Protein AF-A0A0C3DZI9-F1 (afdb_monomer_lite)

Structure (mmCIF, N/CA/C/O backbone):
data_AF-A0A0C3DZI9-F1
#
_entry.id   AF-A0A0C3DZI9-F1
#
loop_
_atom_site.group_PDB
_atom_site.id
_atom_site.type_symbol
_atom_site.label_atom_id
_atom_site.label_alt_id
_atom_site.label_comp_id
_atom_site.label_asym_id
_atom_site.label_entity_id
_atom_site.label_seq_id
_atom_site.pdbx_PDB_ins_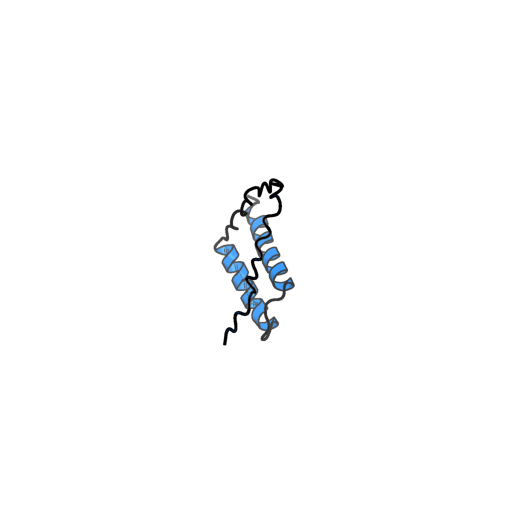code
_atom_site.Cartn_x
_atom_site.Cartn_y
_atom_site.Cartn_z
_atom_site.occupancy
_atom_site.B_iso_or_equiv
_atom_site.auth_seq_id
_atom_site.auth_comp_id
_atom_site.auth_asym_id
_atom_site.auth_atom_id
_atom_site.pdbx_PDB_model_num
ATOM 1 N N . MET A 1 1 ? 77.126 -18.564 9.290 1.00 41.94 1 MET A N 1
ATOM 2 C CA . MET A 1 1 ? 76.892 -17.336 8.507 1.00 41.94 1 MET A CA 1
ATOM 3 C C . MET A 1 1 ? 75.593 -16.728 8.989 1.00 41.94 1 MET A C 1
ATOM 5 O O . MET A 1 1 ? 74.652 -17.470 9.241 1.00 41.94 1 MET A O 1
ATOM 9 N N . SER A 1 2 ? 75.623 -15.428 9.262 1.00 48.34 2 SER A N 1
ATOM 10 C CA . SER A 1 2 ? 74.553 -14.672 9.904 1.00 48.34 2 SER A CA 1
ATOM 11 C C . SER A 1 2 ? 73.699 -14.003 8.843 1.00 48.34 2 SER A C 1
ATOM 13 O O . SER A 1 2 ? 74.197 -13.085 8.206 1.00 48.34 2 SER A O 1
ATOM 15 N N . ASP A 1 3 ? 72.425 -14.370 8.738 1.00 51.22 3 ASP A N 1
ATOM 16 C CA . ASP A 1 3 ? 71.447 -13.569 8.001 1.00 51.22 3 ASP A CA 1
ATOM 17 C C . ASP A 1 3 ? 70.379 -13.068 8.969 1.00 51.22 3 ASP A C 1
ATOM 19 O O . ASP A 1 3 ? 69.329 -13.660 9.209 1.00 51.22 3 ASP A O 1
ATOM 23 N N . ARG A 1 4 ? 70.721 -11.936 9.584 1.00 54.78 4 ARG A N 1
ATOM 24 C CA . ARG A 1 4 ? 69.792 -11.037 10.253 1.00 54.78 4 ARG A CA 1
ATOM 25 C C . ARG A 1 4 ? 69.268 -10.095 9.174 1.00 54.78 4 ARG A C 1
ATOM 27 O O . ARG A 1 4 ? 70.043 -9.316 8.633 1.00 54.78 4 ARG A O 1
ATOM 34 N N . SER A 1 5 ? 67.976 -10.138 8.866 1.00 57.09 5 SER A N 1
ATOM 35 C CA . SER A 1 5 ? 67.322 -9.102 8.054 1.00 57.09 5 SER A CA 1
ATOM 36 C C . SER A 1 5 ? 66.031 -8.643 8.720 1.00 57.09 5 SER A C 1
ATOM 38 O O . SER A 1 5 ? 64.958 -9.224 8.619 1.00 57.09 5 SER A O 1
ATOM 40 N N . THR A 1 6 ? 66.265 -7.623 9.531 1.00 53.66 6 THR A N 1
ATOM 41 C CA . THR A 1 6 ? 65.455 -6.460 9.873 1.00 53.66 6 THR A CA 1
ATOM 42 C C . THR A 1 6 ? 64.132 -6.260 9.122 1.00 53.66 6 THR A C 1
ATOM 44 O O . THR A 1 6 ? 64.103 -6.114 7.909 1.00 53.66 6 THR A O 1
ATOM 47 N N . SER A 1 7 ? 63.103 -6.001 9.935 1.00 56.06 7 SER A N 1
ATOM 48 C CA . SER A 1 7 ? 62.111 -4.935 9.742 1.00 56.06 7 SER A CA 1
ATOM 49 C C . SER A 1 7 ? 61.074 -5.089 8.625 1.00 56.06 7 SER A C 1
ATOM 51 O O . SER A 1 7 ? 61.305 -4.718 7.483 1.00 56.06 7 SER A O 1
ATOM 53 N N . SER A 1 8 ? 59.833 -5.352 9.035 1.00 52.69 8 SER A N 1
ATOM 54 C CA . SER A 1 8 ? 58.799 -4.329 8.846 1.00 52.69 8 SER A CA 1
ATOM 55 C C . SER A 1 8 ? 57.708 -4.492 9.900 1.00 52.69 8 SER A C 1
ATOM 57 O O . SER A 1 8 ? 56.685 -5.144 9.700 1.00 52.69 8 SER A O 1
ATOM 59 N N . GLY A 1 9 ? 57.946 -3.914 11.075 1.00 54.81 9 GLY A N 1
ATOM 60 C CA . GLY A 1 9 ? 56.847 -3.590 11.971 1.00 54.81 9 GLY A CA 1
ATOM 61 C C . GLY A 1 9 ? 56.097 -2.411 11.366 1.00 54.81 9 GLY A C 1
ATOM 62 O O . GLY A 1 9 ? 56.442 -1.267 11.649 1.00 54.81 9 GLY A O 1
ATOM 63 N N . HIS A 1 10 ? 55.092 -2.667 10.527 1.00 59.47 10 HIS A N 1
ATOM 64 C CA . HIS A 1 10 ? 54.136 -1.639 10.114 1.00 59.47 10 HIS A CA 1
ATOM 65 C C . HIS A 1 10 ? 53.257 -1.262 11.316 1.00 59.47 10 HIS A C 1
ATOM 67 O O . HIS A 1 10 ? 52.100 -1.657 11.433 1.00 59.47 10 HIS A O 1
ATOM 73 N N . SER A 1 11 ? 53.837 -0.505 12.246 1.00 58.25 11 SER A N 1
ATOM 74 C CA . SER A 1 11 ? 53.104 0.186 13.297 1.00 58.25 11 SER A CA 1
ATOM 75 C C . SER A 1 11 ? 52.432 1.405 12.673 1.00 58.25 11 SER A C 1
ATOM 77 O O . SER A 1 11 ? 53.066 2.434 12.450 1.00 58.25 11 SER A O 1
ATOM 79 N N . LEU A 1 12 ? 51.138 1.293 12.378 1.00 63.19 12 LEU A N 1
ATOM 80 C CA . LEU A 1 12 ? 50.303 2.419 11.941 1.00 63.19 12 LEU A CA 1
ATOM 81 C C . LEU A 1 12 ? 49.738 3.220 13.118 1.00 63.19 12 LEU A C 1
ATOM 83 O O . LEU A 1 12 ? 48.678 3.828 13.012 1.00 63.19 12 LEU A O 1
ATOM 87 N N . HIS A 1 13 ? 50.413 3.227 14.265 1.00 58.06 13 HIS A N 1
ATOM 88 C CA . HIS A 1 13 ? 49.995 4.034 15.404 1.00 58.06 13 HIS A CA 1
ATOM 89 C C . HIS A 1 13 ? 50.920 5.240 15.541 1.00 58.06 13 HIS A C 1
ATOM 91 O O . HIS A 1 13 ? 51.670 5.363 16.508 1.00 58.06 13 HIS A O 1
ATOM 97 N N . SER A 1 14 ? 50.845 6.165 14.584 1.00 59.75 14 SER A N 1
ATOM 98 C CA . SER A 1 14 ? 51.245 7.538 14.867 1.00 59.75 14 SER A CA 1
ATOM 99 C C . SER A 1 14 ? 50.286 8.083 15.930 1.00 59.75 14 SER A C 1
ATOM 101 O O . SER A 1 14 ? 49.137 8.433 15.668 1.00 59.75 14 SER A O 1
ATOM 103 N N . LYS A 1 15 ? 50.742 8.128 17.184 1.00 63.97 15 LYS A N 1
ATOM 104 C CA . LYS A 1 15 ? 50.096 8.925 18.230 1.00 63.97 15 LYS A CA 1
ATOM 105 C C . LYS A 1 15 ? 50.470 10.385 17.988 1.00 63.97 15 LYS A C 1
ATOM 107 O O . LYS A 1 15 ? 51.296 10.952 18.694 1.00 63.97 15 LYS A O 1
ATOM 112 N N . GLY A 1 16 ? 49.896 10.968 16.935 1.00 59.16 16 GLY A N 1
ATOM 113 C CA . GLY A 1 16 ? 49.824 12.420 16.825 1.00 59.16 16 GLY A CA 1
ATOM 114 C C . GLY A 1 16 ? 49.091 12.979 18.050 1.00 59.16 16 GLY A C 1
ATOM 115 O O . GLY A 1 16 ? 48.320 12.239 18.674 1.00 59.16 16 GLY A O 1
ATOM 116 N N . PRO A 1 17 ? 49.331 14.242 18.437 1.00 61.75 17 PRO A N 1
ATOM 117 C CA . PRO A 1 17 ? 48.580 14.855 19.519 1.00 61.75 17 PRO A CA 1
ATOM 118 C C . PRO A 1 17 ? 47.091 14.704 19.212 1.00 61.75 17 PRO A C 1
ATOM 120 O O . PRO A 1 17 ? 46.604 15.174 18.183 1.00 61.75 17 PRO A O 1
ATOM 123 N N . VAL A 1 18 ? 46.383 13.994 20.093 1.00 59.19 18 VAL A N 1
ATOM 124 C CA . VAL A 1 18 ? 44.925 13.978 20.094 1.00 59.19 18 VAL A CA 1
ATOM 125 C C . VAL A 1 18 ? 44.535 15.384 20.507 1.00 59.19 18 VAL A C 1
ATOM 127 O O . VAL A 1 18 ? 44.449 15.703 21.689 1.00 59.19 18 VAL A O 1
ATOM 130 N N . VAL A 1 19 ? 44.367 16.258 19.519 1.00 54.03 19 VAL A N 1
ATOM 131 C CA . VAL A 1 19 ? 43.473 17.391 19.685 1.00 54.03 19 VAL A CA 1
ATOM 132 C C . VAL A 1 19 ? 42.148 16.736 20.028 1.00 54.03 19 VAL A C 1
ATOM 134 O O . VAL A 1 19 ? 41.541 16.082 19.176 1.00 54.03 19 VAL A O 1
ATOM 137 N N . ASP A 1 20 ? 41.749 16.829 21.294 1.00 55.81 20 ASP A N 1
ATOM 138 C CA . ASP A 1 20 ? 40.377 16.581 21.705 1.00 55.81 20 ASP A CA 1
ATOM 139 C C . ASP A 1 20 ? 39.551 17.706 21.077 1.00 55.81 20 ASP A C 1
ATOM 141 O O . ASP A 1 20 ? 39.164 18.689 21.709 1.00 55.81 20 ASP A O 1
ATOM 145 N N . LEU A 1 21 ? 39.382 17.624 19.754 1.00 52.62 21 LEU A N 1
ATOM 146 C CA . LEU A 1 21 ? 38.354 18.341 19.041 1.00 52.62 21 LEU A CA 1
ATOM 147 C C . LEU A 1 21 ? 37.095 17.689 19.556 1.00 52.62 21 LEU A C 1
ATOM 149 O O . LEU A 1 21 ? 36.670 16.704 18.963 1.00 52.62 21 LEU A O 1
ATOM 153 N N . GLY A 1 22 ? 36.613 18.178 20.702 1.00 55.75 22 GLY A N 1
ATOM 154 C CA . GLY A 1 22 ? 35.506 17.624 21.450 1.00 55.75 22 GLY A CA 1
ATOM 155 C C . GLY A 1 22 ? 34.387 17.311 20.483 1.00 55.75 22 GLY A C 1
ATOM 156 O O . GLY A 1 22 ? 33.568 18.170 20.146 1.00 55.75 22 GLY A O 1
ATOM 157 N N . ILE A 1 23 ? 34.368 16.065 20.009 1.00 55.31 23 ILE A N 1
ATOM 158 C CA . ILE A 1 23 ? 33.262 15.533 19.255 1.00 55.31 23 ILE A CA 1
ATOM 159 C C . ILE A 1 23 ? 32.274 15.289 20.373 1.00 55.31 23 ILE A C 1
ATOM 161 O O . ILE A 1 23 ? 32.158 14.189 20.912 1.00 55.31 23 ILE A O 1
ATOM 165 N N . SER A 1 24 ? 31.586 16.362 20.766 1.00 60.16 24 SER A N 1
ATOM 166 C CA . SER A 1 24 ? 30.287 16.269 21.389 1.00 60.16 24 SER A CA 1
ATOM 167 C C . SER A 1 24 ? 29.425 15.556 20.356 1.00 60.16 24 SER A C 1
ATOM 169 O O . SER A 1 24 ? 28.705 16.160 19.560 1.00 60.16 24 SER A O 1
ATOM 171 N N . SER A 1 25 ? 29.568 14.232 20.304 1.00 63.59 25 SER A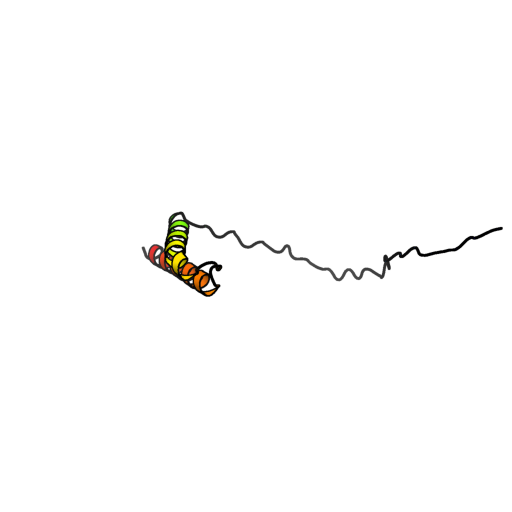 N 1
ATOM 172 C CA . SER A 1 25 ? 28.608 13.355 19.685 1.00 63.59 25 SER A CA 1
ATOM 173 C C . SER A 1 25 ? 27.401 13.470 20.596 1.00 63.59 25 SER A C 1
ATOM 175 O O . SER A 1 25 ? 27.209 12.709 21.540 1.00 63.59 25 SER A O 1
ATOM 177 N N . LYS A 1 26 ? 26.614 14.530 20.373 1.00 68.38 26 LYS A N 1
ATOM 178 C CA . LYS A 1 26 ? 25.289 14.627 20.962 1.00 68.38 26 LYS A CA 1
ATOM 179 C C . LYS A 1 26 ? 24.644 13.269 20.701 1.00 68.38 26 LYS A C 1
ATOM 181 O O . LYS A 1 26 ? 24.648 12.845 19.537 1.00 68.38 26 LYS A O 1
ATOM 186 N N . PRO A 1 27 ? 24.156 12.564 21.733 1.00 68.50 27 PRO A N 1
ATOM 187 C CA . PRO A 1 27 ? 23.526 11.274 21.532 1.00 68.50 27 PRO A CA 1
ATOM 188 C C . PRO A 1 27 ? 22.449 11.466 20.469 1.00 68.50 27 PRO A C 1
ATOM 190 O O . PRO A 1 27 ? 21.536 12.279 20.627 1.00 68.50 27 PRO A O 1
ATOM 193 N N . LYS A 1 28 ? 22.623 10.799 19.324 1.00 71.50 28 LYS A N 1
ATOM 194 C CA . LYS A 1 28 ? 21.704 10.929 18.199 1.00 71.50 28 LYS A CA 1
ATOM 195 C C . LYS A 1 28 ? 20.412 10.270 18.642 1.00 71.50 28 LYS A C 1
ATOM 197 O O . LYS A 1 28 ? 20.314 9.043 18.637 1.00 71.50 28 LYS A O 1
ATOM 202 N N . SER A 1 29 ? 19.458 11.074 19.110 1.00 76.69 29 SER A N 1
ATOM 203 C CA . SER A 1 29 ? 18.180 10.539 19.554 1.00 76.69 29 SER A CA 1
ATOM 204 C C . SER A 1 29 ? 17.555 9.807 18.369 1.00 76.69 29 SER A C 1
ATOM 206 O O . SER A 1 29 ? 17.416 10.342 17.263 1.00 76.69 29 SER A O 1
ATOM 208 N N . ARG A 1 30 ? 17.267 8.519 18.562 1.00 78.44 30 ARG A N 1
ATOM 209 C CA . ARG A 1 30 ? 16.504 7.768 17.572 1.00 78.44 30 ARG A CA 1
ATOM 210 C C . ARG A 1 30 ? 15.106 8.370 17.565 1.00 78.44 30 ARG A C 1
ATOM 212 O O . ARG A 1 30 ? 14.516 8.583 18.625 1.00 78.44 30 ARG A O 1
ATOM 219 N N . LYS A 1 31 ? 14.586 8.670 16.373 1.00 81.12 31 LYS A N 1
ATOM 220 C CA . LYS A 1 31 ? 13.178 9.048 16.235 1.00 81.12 31 LYS A CA 1
ATOM 221 C C . LYS A 1 31 ? 12.326 7.926 16.827 1.00 81.12 31 LYS A C 1
ATOM 223 O O . LYS A 1 31 ? 12.688 6.753 16.711 1.00 81.12 31 LYS A O 1
ATOM 228 N N . LYS A 1 32 ? 11.214 8.295 17.466 1.00 81.44 32 LYS A N 1
ATOM 229 C CA . LYS A 1 32 ? 10.235 7.314 17.940 1.00 81.44 32 LYS A CA 1
ATOM 230 C C . LYS A 1 32 ? 9.787 6.448 16.761 1.00 81.44 32 LYS A C 1
ATOM 232 O O . LYS A 1 32 ? 9.669 6.953 15.642 1.00 81.44 32 LYS A O 1
ATOM 237 N N . ALA A 1 33 ? 9.579 5.160 17.022 1.00 82.06 33 ALA A N 1
ATOM 238 C CA . ALA A 1 33 ? 9.019 4.256 16.031 1.00 82.06 33 ALA A CA 1
ATOM 239 C C . ALA A 1 33 ? 7.653 4.781 15.570 1.00 82.06 33 ALA A C 1
ATOM 241 O O . ALA A 1 33 ? 6.918 5.391 16.351 1.00 82.06 33 ALA A O 1
ATOM 242 N N . ALA A 1 34 ? 7.336 4.566 14.296 1.00 81.19 34 ALA A N 1
ATOM 243 C CA . ALA A 1 34 ? 5.987 4.800 13.814 1.00 81.19 34 ALA A CA 1
ATOM 244 C C . ALA A 1 34 ? 5.059 3.771 14.469 1.00 81.19 34 ALA A C 1
ATOM 246 O O . ALA A 1 34 ? 5.365 2.579 14.467 1.00 81.19 34 ALA A O 1
ATOM 247 N N . ASN A 1 35 ? 3.945 4.238 15.027 1.00 84.44 35 ASN A N 1
ATOM 248 C CA . ASN A 1 35 ? 2.882 3.357 15.488 1.00 84.44 35 ASN A CA 1
ATOM 249 C C . ASN A 1 35 ? 2.021 3.023 14.272 1.00 84.44 35 ASN A C 1
ATOM 251 O O . ASN A 1 35 ? 1.411 3.924 13.702 1.00 84.44 35 ASN A O 1
ATOM 255 N N . TRP A 1 36 ? 2.019 1.758 13.872 1.00 87.81 36 TRP A N 1
ATOM 256 C CA . TRP A 1 36 ? 1.168 1.251 12.802 1.00 87.81 36 TRP A CA 1
ATOM 257 C C . TRP A 1 36 ? -0.080 0.647 13.423 1.00 87.81 36 TRP A C 1
ATOM 259 O O . TRP A 1 36 ? 0.034 -0.198 14.316 1.00 87.81 36 TRP A O 1
ATOM 269 N N . SER A 1 37 ? -1.256 1.077 12.974 1.00 90.56 37 SER A N 1
ATOM 270 C CA . SER A 1 37 ? -2.497 0.417 13.364 1.00 90.56 37 SER A CA 1
ATOM 271 C C . SER A 1 37 ? -2.730 -0.857 12.535 1.00 90.56 37 SER A C 1
ATOM 273 O O . SER A 1 37 ? -2.060 -1.106 11.521 1.00 90.56 37 SER A O 1
ATOM 275 N N . ALA A 1 38 ? -3.682 -1.689 12.965 1.00 92.62 38 ALA A N 1
ATOM 276 C CA . ALA A 1 38 ? -4.099 -2.850 12.181 1.00 92.62 38 ALA A CA 1
ATOM 277 C C . ALA A 1 38 ? -4.699 -2.413 10.832 1.00 92.62 38 ALA A C 1
ATOM 279 O O . ALA A 1 38 ? -4.449 -3.037 9.801 1.00 92.62 38 ALA A O 1
ATOM 280 N N . GLU A 1 39 ? -5.422 -1.294 10.825 1.00 91.81 39 GLU A N 1
ATOM 281 C CA . GLU A 1 39 ? -6.023 -0.686 9.638 1.00 91.81 39 GLU A CA 1
ATOM 282 C C . GLU A 1 39 ? -4.956 -0.172 8.663 1.00 91.81 39 GLU A C 1
ATOM 284 O O . GLU A 1 39 ? -5.081 -0.391 7.458 1.00 91.81 39 GLU A O 1
ATOM 289 N N . ASP A 1 40 ? -3.880 0.446 9.162 1.00 92.25 40 ASP A N 1
ATOM 290 C CA . ASP A 1 40 ? -2.750 0.898 8.334 1.00 92.25 40 ASP A CA 1
ATOM 291 C C . ASP A 1 40 ? -2.056 -0.269 7.647 1.00 92.25 40 ASP A C 1
ATOM 293 O O . ASP A 1 40 ? -1.743 -0.222 6.457 1.00 92.25 40 ASP A O 1
ATOM 297 N N . THR A 1 41 ? -1.839 -1.334 8.417 1.00 94.12 41 THR A N 1
ATOM 298 C CA . THR A 1 41 ? -1.210 -2.559 7.930 1.00 94.12 41 THR A CA 1
ATOM 299 C C . THR A 1 41 ? -2.082 -3.215 6.864 1.00 94.12 41 THR A C 1
ATOM 301 O O . THR A 1 41 ? -1.585 -3.568 5.798 1.00 94.12 41 THR A O 1
ATOM 304 N N . THR A 1 42 ? -3.390 -3.314 7.113 1.00 95.06 42 THR A N 1
ATOM 305 C CA . THR A 1 42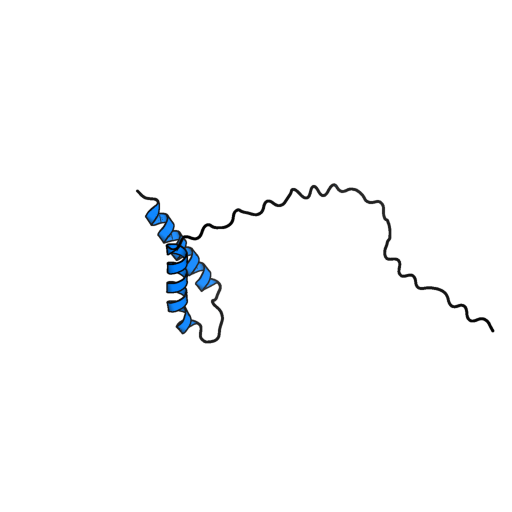 ? -4.358 -3.881 6.164 1.00 95.06 42 THR A CA 1
ATOM 306 C C . THR A 1 42 ? -4.410 -3.058 4.878 1.00 95.06 42 THR A C 1
ATOM 308 O O . THR A 1 42 ? -4.251 -3.611 3.795 1.00 95.06 42 THR A O 1
ATOM 311 N N . THR A 1 43 ? -4.500 -1.729 4.995 1.00 94.44 43 THR A N 1
ATOM 312 C CA . THR A 1 43 ? -4.519 -0.804 3.848 1.00 94.44 43 THR A CA 1
ATOM 313 C C . THR A 1 43 ? -3.254 -0.932 2.998 1.00 94.44 43 THR A C 1
ATOM 315 O O . THR A 1 43 ? -3.325 -0.925 1.769 1.00 94.44 43 THR A O 1
ATOM 318 N N . LEU A 1 44 ? -2.082 -1.059 3.634 1.00 95.31 44 LEU A N 1
ATOM 319 C CA . LEU A 1 44 ? -0.830 -1.271 2.914 1.00 95.31 44 LEU A CA 1
ATOM 320 C C . LEU A 1 44 ? -0.842 -2.601 2.153 1.00 95.31 44 LEU A C 1
ATOM 322 O O . LEU A 1 44 ? -0.454 -2.636 0.989 1.00 95.31 44 LEU A O 1
ATOM 326 N N . LEU A 1 45 ? -1.256 -3.686 2.808 1.00 96.38 45 LEU A N 1
ATOM 327 C CA . LEU A 1 45 ? -1.255 -5.019 2.210 1.00 96.38 45 LEU A CA 1
ATOM 328 C C . LEU A 1 45 ? -2.240 -5.126 1.043 1.00 96.38 45 LEU A C 1
ATOM 330 O O . LEU A 1 45 ? -1.854 -5.634 -0.006 1.00 96.38 45 LEU A O 1
ATOM 334 N N . GLU A 1 46 ? -3.460 -4.605 1.189 1.00 96.69 46 GLU A N 1
ATOM 335 C CA . GLU A 1 46 ? -4.458 -4.556 0.110 1.00 96.69 46 GLU A CA 1
ATOM 336 C C . GLU A 1 46 ? -3.909 -3.817 -1.113 1.00 96.69 46 GLU A C 1
ATOM 338 O O . GLU A 1 46 ? -3.892 -4.364 -2.215 1.00 96.69 46 GLU A O 1
ATOM 343 N N . PHE A 1 47 ? -3.341 -2.626 -0.906 1.00 95.38 47 PHE A N 1
ATOM 344 C CA . PHE A 1 47 ? -2.733 -1.853 -1.985 1.00 95.38 47 PHE A CA 1
ATOM 345 C C . PHE A 1 47 ? -1.578 -2.604 -2.670 1.00 95.38 47 PHE A C 1
ATOM 347 O O . PHE A 1 47 ? -1.473 -2.612 -3.897 1.00 95.38 47 PHE A O 1
ATOM 354 N N . LEU A 1 48 ? -0.697 -3.255 -1.903 1.00 95.06 48 LEU A N 1
ATOM 355 C CA . LEU A 1 48 ? 0.419 -4.011 -2.478 1.00 95.06 48 LEU A CA 1
ATOM 356 C C . LEU A 1 48 ? -0.059 -5.233 -3.271 1.00 95.06 48 LEU A C 1
ATOM 358 O O . LEU A 1 48 ? 0.540 -5.541 -4.300 1.00 95.06 48 LEU A O 1
ATOM 362 N N . LEU A 1 49 ? -1.123 -5.907 -2.825 1.00 95.31 49 LEU A N 1
ATOM 363 C CA . LEU A 1 49 ? -1.732 -7.025 -3.549 1.00 95.31 49 LEU A CA 1
ATOM 364 C C . LEU A 1 49 ? -2.338 -6.572 -4.884 1.00 95.31 49 LEU A C 1
ATOM 366 O O . LEU A 1 49 ? -2.166 -7.263 -5.887 1.00 95.31 49 LEU A O 1
ATOM 370 N N . GLU A 1 50 ? -2.977 -5.402 -4.927 1.00 94.56 50 GLU A N 1
ATOM 371 C CA . GLU A 1 50 ? -3.518 -4.810 -6.160 1.00 94.56 50 GLU A CA 1
ATOM 372 C C . GLU A 1 50 ? -2.427 -4.370 -7.151 1.00 94.56 50 GLU A C 1
ATOM 374 O O . GLU A 1 50 ? -2.613 -4.423 -8.371 1.00 94.56 50 GLU A O 1
ATOM 379 N N . GLU A 1 51 ? -1.277 -3.925 -6.642 1.00 94.00 51 GLU A N 1
ATOM 380 C CA . GLU A 1 51 ? -0.142 -3.487 -7.459 1.00 94.00 51 GLU A CA 1
ATOM 381 C C . GLU A 1 51 ? 0.749 -4.644 -7.926 1.00 94.00 51 GLU A C 1
ATOM 383 O O . GLU A 1 51 ? 1.461 -4.507 -8.925 1.00 94.00 51 GLU A O 1
ATOM 388 N N . LEU A 1 52 ? 0.703 -5.796 -7.251 1.00 92.69 52 LEU A N 1
ATOM 389 C CA . LEU A 1 52 ? 1.563 -6.944 -7.536 1.00 92.69 52 LEU A CA 1
ATOM 390 C C . LEU A 1 52 ? 1.509 -7.404 -9.010 1.00 92.69 52 LEU A C 1
ATOM 392 O O . LEU A 1 52 ? 2.576 -7.574 -9.606 1.00 92.69 52 LEU A O 1
ATOM 396 N N . PRO A 1 53 ? 0.331 -7.519 -9.666 1.00 92.31 53 PRO A N 1
ATOM 397 C CA . PRO A 1 53 ? 0.254 -7.922 -11.072 1.00 92.31 53 PRO A CA 1
ATOM 398 C C . PRO A 1 53 ? 0.922 -6.931 -12.037 1.00 92.31 53 PRO A C 1
ATOM 400 O O . PRO A 1 53 ? 1.304 -7.307 -13.143 1.00 92.31 53 PRO A O 1
ATOM 403 N N . LYS A 1 54 ? 1.081 -5.663 -11.635 1.00 90.12 54 LYS A N 1
ATOM 404 C CA . LYS A 1 54 ? 1.634 -4.584 -12.472 1.00 90.12 54 LYS A CA 1
ATOM 405 C C . LYS A 1 54 ? 3.167 -4.564 -12.472 1.00 90.12 54 LYS A C 1
ATOM 407 O O . LYS A 1 54 ? 3.773 -3.903 -13.314 1.00 90.12 54 LYS A O 1
ATOM 412 N N . ILE A 1 5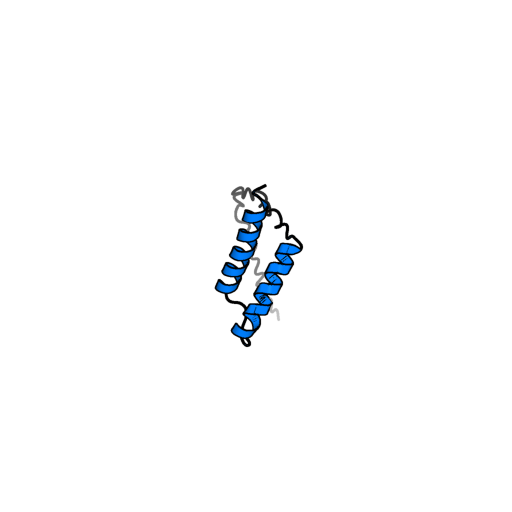5 ? 3.798 -5.261 -11.526 1.00 88.00 55 ILE A N 1
ATOM 413 C CA . ILE A 1 55 ? 5.250 -5.238 -11.292 1.00 88.00 55 ILE A CA 1
ATOM 414 C C . ILE A 1 55 ? 6.003 -6.369 -12.002 1.00 88.00 55 ILE A C 1
ATOM 416 O O . ILE A 1 55 ? 7.215 -6.252 -12.216 1.00 88.00 55 ILE A O 1
ATOM 420 N N . GLY A 1 56 ? 5.308 -7.430 -12.423 1.00 81.62 56 GLY A N 1
ATOM 421 C CA . GLY A 1 56 ? 5.944 -8.616 -13.001 1.00 81.62 56 GLY A CA 1
ATOM 422 C C . GLY A 1 56 ? 6.960 -9.226 -12.026 1.00 81.62 56 GLY A C 1
ATOM 423 O O . GLY A 1 56 ? 6.697 -9.312 -10.833 1.00 81.62 56 GLY A O 1
ATOM 424 N N . ASN A 1 57 ? 8.151 -9.590 -12.509 1.00 82.06 57 ASN A N 1
ATOM 425 C CA . ASN A 1 57 ? 9.223 -10.167 -11.676 1.00 82.06 57 ASN A CA 1
ATOM 426 C C . ASN A 1 57 ? 10.090 -9.109 -10.955 1.00 82.06 57 ASN A C 1
ATOM 428 O O . ASN A 1 57 ? 11.181 -9.420 -10.473 1.00 82.06 57 ASN A O 1
ATOM 432 N N . GLY A 1 58 ? 9.666 -7.844 -10.950 1.00 87.94 58 GLY A N 1
ATOM 433 C CA . GLY A 1 58 ? 10.415 -6.740 -10.358 1.00 87.94 58 GLY A CA 1
ATOM 434 C C . GLY A 1 58 ? 10.108 -6.500 -8.878 1.00 87.94 58 GLY A C 1
ATOM 435 O O . GLY A 1 58 ? 9.314 -7.189 -8.251 1.00 87.94 58 GLY A O 1
ATOM 436 N N . ASN A 1 59 ? 10.719 -5.448 -8.333 1.00 93.38 59 ASN A N 1
ATOM 437 C CA . ASN A 1 59 ? 10.382 -4.912 -7.015 1.00 93.38 59 ASN A CA 1
ATOM 438 C C . ASN A 1 59 ? 9.440 -3.706 -7.137 1.00 93.38 59 ASN A C 1
ATOM 440 O O . ASN A 1 59 ? 9.450 -2.993 -8.146 1.00 93.38 59 ASN A O 1
ATOM 444 N N . PHE A 1 60 ? 8.704 -3.414 -6.062 1.00 93.62 60 PHE A N 1
ATOM 445 C CA . PHE A 1 60 ? 7.940 -2.173 -5.931 1.00 93.62 60 PHE A CA 1
ATOM 446 C C . PHE A 1 60 ? 8.840 -0.950 -6.126 1.00 93.62 60 PHE A C 1
ATOM 448 O O . PHE A 1 60 ? 9.842 -0.759 -5.427 1.00 93.62 60 PHE A O 1
ATOM 455 N N . LYS A 1 61 ? 8.469 -0.097 -7.084 1.00 93.62 61 LYS A N 1
ATOM 456 C CA . LYS A 1 61 ? 9.179 1.156 -7.353 1.00 93.62 61 LYS A CA 1
ATOM 457 C C . LYS A 1 61 ? 8.919 2.149 -6.224 1.00 93.62 61 LYS A C 1
ATOM 459 O O . LYS A 1 61 ? 7.902 2.092 -5.535 1.00 93.62 61 LYS A O 1
ATOM 464 N N . ARG A 1 62 ? 9.814 3.131 -6.078 1.00 95.19 62 ARG A N 1
ATOM 465 C CA . ARG A 1 62 ? 9.654 4.229 -5.108 1.00 95.19 62 ARG A CA 1
ATOM 466 C C . ARG A 1 62 ? 8.288 4.915 -5.229 1.00 95.19 62 ARG A C 1
ATOM 468 O O . ARG A 1 62 ? 7.693 5.234 -4.210 1.00 95.19 62 ARG A O 1
ATOM 475 N N . SER A 1 63 ? 7.788 5.091 -6.453 1.00 94.25 63 SER A N 1
ATOM 476 C CA . SER A 1 63 ? 6.468 5.671 -6.720 1.00 94.25 63 SER A CA 1
ATOM 477 C C . SER A 1 63 ? 5.335 4.896 -6.048 1.00 94.25 63 SER A C 1
ATOM 479 O O . SER A 1 63 ? 4.462 5.513 -5.448 1.00 94.25 63 SER A O 1
ATOM 481 N N . THR A 1 64 ? 5.375 3.562 -6.078 1.00 95.25 64 THR A N 1
ATOM 482 C CA . THR A 1 64 ? 4.363 2.709 -5.444 1.00 95.25 64 THR A CA 1
ATOM 483 C C . THR A 1 64 ? 4.354 2.910 -3.930 1.00 95.25 64 THR A C 1
ATOM 485 O O . THR A 1 64 ? 3.300 3.129 -3.341 1.00 95.25 64 THR A O 1
ATOM 488 N N . TRP A 1 65 ? 5.532 2.973 -3.302 1.00 95.44 65 TRP A N 1
ATOM 489 C CA . TRP A 1 65 ? 5.649 3.276 -1.871 1.00 95.44 65 TRP A CA 1
ATOM 490 C 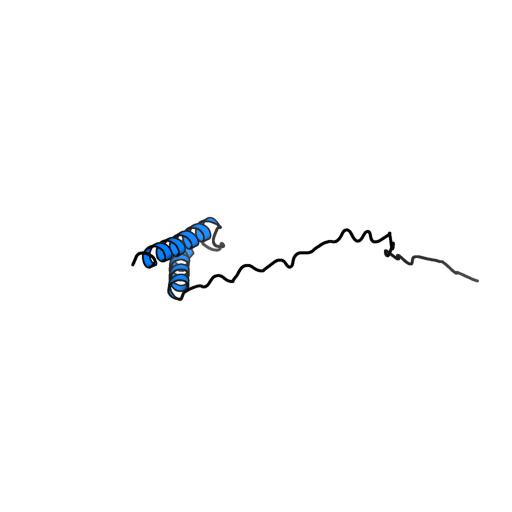C . TRP A 1 65 ? 5.190 4.694 -1.511 1.00 95.44 65 TRP A C 1
ATOM 492 O O . TRP A 1 65 ? 4.593 4.895 -0.456 1.00 95.44 65 TRP A O 1
ATOM 502 N N . THR A 1 66 ? 5.432 5.684 -2.377 1.00 95.88 66 THR A N 1
ATOM 503 C CA . THR A 1 66 ? 4.924 7.051 -2.183 1.00 95.88 66 THR A CA 1
ATOM 504 C C . THR A 1 66 ? 3.396 7.096 -2.217 1.00 95.88 66 THR A C 1
ATOM 506 O O . THR A 1 66 ? 2.794 7.768 -1.380 1.00 95.88 66 THR A O 1
ATOM 509 N N . ILE A 1 67 ? 2.768 6.360 -3.137 1.00 95.12 67 ILE A N 1
ATOM 510 C CA . ILE A 1 67 ? 1.306 6.261 -3.227 1.00 95.12 67 ILE A CA 1
ATOM 511 C C . ILE A 1 67 ? 0.745 5.557 -1.986 1.00 95.12 67 ILE A C 1
ATOM 513 O O . ILE A 1 67 ? -0.153 6.102 -1.346 1.00 95.12 67 ILE A O 1
ATOM 517 N N . ALA A 1 68 ? 1.327 4.423 -1.582 1.00 94.81 68 ALA A N 1
ATOM 518 C CA . ALA A 1 68 ? 0.929 3.709 -0.368 1.00 94.81 68 ALA A CA 1
ATOM 519 C C . ALA A 1 68 ? 0.995 4.609 0.879 1.00 94.81 68 ALA A C 1
ATOM 521 O O . ALA A 1 68 ? 0.045 4.689 1.655 1.00 94.81 68 ALA A O 1
ATOM 522 N N . ALA A 1 69 ? 2.091 5.357 1.045 1.00 92.56 69 ALA A N 1
ATOM 523 C CA . ALA A 1 69 ? 2.243 6.292 2.157 1.00 92.56 69 ALA A CA 1
ATOM 524 C C . ALA A 1 69 ? 1.187 7.411 2.129 1.00 92.56 69 ALA A C 1
ATOM 526 O O . ALA A 1 69 ? 0.680 7.809 3.181 1.00 92.56 69 ALA A O 1
ATOM 527 N N . SER A 1 70 ? 0.835 7.912 0.939 1.00 93.31 70 SER A N 1
ATOM 528 C CA . SER A 1 70 ? -0.230 8.905 0.777 1.00 93.31 70 SER A CA 1
ATOM 529 C C . SER A 1 70 ? -1.598 8.338 1.168 1.00 93.31 70 SER A C 1
ATOM 531 O O . SER A 1 70 ? -2.318 8.999 1.913 1.00 93.31 70 SER A O 1
ATOM 533 N N . LEU A 1 71 ? -1.913 7.106 0.754 1.00 92.69 71 LEU A N 1
ATOM 534 C CA . LEU A 1 71 ? -3.165 6.411 1.071 1.00 92.69 71 LEU A CA 1
ATOM 535 C C . LEU A 1 71 ? -3.352 6.196 2.582 1.00 92.69 71 LEU A C 1
ATOM 537 O O . LEU A 1 71 ? -4.421 6.463 3.127 1.00 92.69 71 LEU A O 1
ATOM 541 N N . ILE A 1 72 ? -2.299 5.768 3.279 1.00 91.81 72 ILE A N 1
ATOM 542 C CA . ILE A 1 72 ? -2.331 5.600 4.741 1.00 91.81 72 ILE A CA 1
ATOM 543 C C . ILE A 1 72 ? -2.491 6.970 5.426 1.00 91.81 72 ILE A C 1
ATOM 545 O O . ILE A 1 72 ? -3.303 7.145 6.334 1.00 91.81 72 ILE A O 1
ATOM 549 N N . SER A 1 73 ? -1.786 7.994 4.933 1.00 87.06 73 SER A N 1
ATOM 550 C CA . SER A 1 73 ? -1.860 9.351 5.495 1.00 87.06 73 SER A CA 1
ATOM 551 C C . SER A 1 73 ? -3.240 10.003 5.332 1.00 87.06 73 SER A C 1
ATOM 553 O O . SER A 1 73 ? -3.665 10.766 6.201 1.00 87.06 73 SER A O 1
ATOM 555 N N . THR A 1 74 ? -3.949 9.756 4.226 1.00 81.75 74 THR A N 1
ATOM 556 C CA . THR A 1 74 ? -5.299 10.306 4.014 1.00 81.75 74 THR A CA 1
ATOM 557 C C . THR A 1 74 ? -6.317 9.651 4.939 1.00 81.75 74 THR A C 1
ATOM 559 O O . THR A 1 74 ? -7.133 10.364 5.523 1.00 81.75 74 THR A O 1
ATOM 562 N N . LYS A 1 75 ? -6.220 8.336 5.165 1.00 73.50 75 LYS A N 1
ATOM 563 C CA . LYS A 1 75 ? -7.043 7.613 6.148 1.00 73.50 75 LYS A CA 1
ATOM 564 C C . LYS A 1 75 ? -6.885 8.201 7.555 1.00 73.50 75 LYS A C 1
ATOM 566 O O . LYS A 1 75 ? -7.881 8.459 8.221 1.00 73.50 75 LYS A O 1
ATOM 571 N N . HIS A 1 76 ? -5.660 8.540 7.964 1.00 66.94 76 HIS A N 1
ATOM 572 C CA . HIS A 1 76 ? -5.397 9.180 9.265 1.00 66.94 76 HIS A CA 1
ATOM 573 C C . HIS A 1 76 ? -6.016 10.570 9.405 1.00 66.94 76 HIS A C 1
ATOM 575 O O . HIS A 1 76 ? -6.430 10.956 10.498 1.00 66.94 76 HIS A O 1
ATOM 581 N N . LYS A 1 77 ? -6.075 11.343 8.314 1.00 63.56 77 LYS A N 1
ATOM 582 C CA . LYS A 1 77 ? -6.710 12.668 8.325 1.00 63.56 77 LYS A CA 1
ATOM 583 C C . LYS A 1 77 ? -8.225 12.580 8.475 1.00 63.56 77 LYS A C 1
ATOM 585 O O . LYS A 1 77 ? -8.802 13.450 9.116 1.00 63.56 77 LYS A O 1
ATOM 590 N N . ILE A 1 78 ? -8.843 11.538 7.923 1.00 56.94 78 ILE A N 1
ATOM 591 C CA . ILE A 1 78 ? -10.290 11.314 8.016 1.00 56.94 78 ILE A CA 1
ATOM 592 C C . ILE A 1 78 ? -10.689 10.961 9.457 1.00 56.94 78 ILE A C 1
ATOM 594 O O . ILE A 1 78 ? -11.675 11.485 9.959 1.00 56.94 78 ILE A O 1
ATOM 598 N N . THR A 1 79 ? -9.886 10.168 10.170 1.00 52.56 79 THR A N 1
ATOM 599 C CA . THR A 1 79 ? -10.194 9.749 11.552 1.00 52.56 79 THR A CA 1
ATOM 600 C C . THR A 1 79 ? -10.023 10.862 12.597 1.00 52.56 79 THR A C 1
ATOM 602 O O . THR A 1 79 ? -10.528 10.743 13.707 1.00 52.56 79 THR A O 1
ATOM 605 N N . LYS A 1 80 ? -9.324 11.961 12.278 1.00 52.69 80 LYS A N 1
ATOM 606 C CA . LYS A 1 80 ? -9.044 13.050 13.236 1.00 52.69 80 LYS A CA 1
ATOM 607 C C . LYS A 1 80 ? -10.047 14.213 13.193 1.00 52.69 80 LYS A C 1
ATOM 609 O O . LYS A 1 80 ? -9.836 15.208 13.882 1.00 52.69 80 LYS A O 1
ATOM 614 N N . GLY A 1 81 ? -11.095 14.107 12.377 1.00 46.47 81 GLY A N 1
ATOM 615 C CA . GLY A 1 81 ? -12.222 15.038 12.352 1.00 46.47 81 GLY A CA 1
ATOM 616 C C . GLY A 1 81 ? -13.441 14.423 13.032 1.00 46.47 81 GLY A C 1
ATOM 617 O O . GLY A 1 81 ? -14.292 13.862 12.348 1.00 46.47 81 GLY A O 1
ATOM 618 N N . GLY A 1 82 ? -13.496 14.514 14.359 1.00 35.09 82 GLY A N 1
ATOM 619 C CA . GLY A 1 82 ? -14.622 14.117 15.204 1.00 35.09 82 GLY A CA 1
ATOM 620 C C . GLY A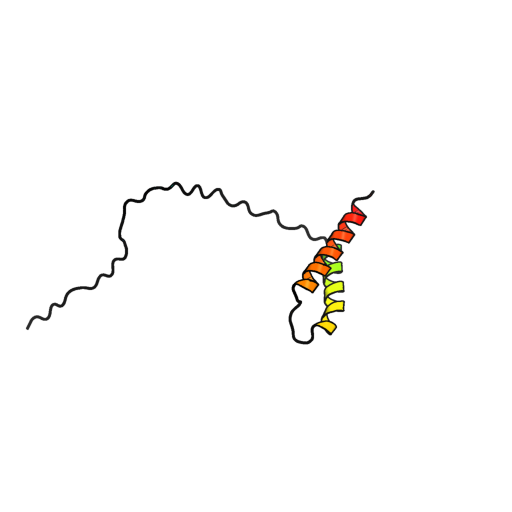 1 82 ? -14.592 14.906 16.497 1.00 35.09 82 GLY A C 1
ATOM 621 O O . GLY A 1 82 ? -13.502 14.932 17.114 1.00 35.09 82 GLY A O 1
#

pLDDT: mean 76.02, std 17.72, range [35.09, 96.69]

Organism: NCBI:txid1036808

Foldseek 3Di:
DDDDDDDDPPPPDPPDPPPCPPPPPVPPDDPDDDDADPVLVVLLVVLCVVCVVVQPPHDDDPVSVVVSVVSSVVVVVVVPPD

Sequence (82 aa):
MSDRSTSSGHSLHSKGPVVDLGISSKPKSRKKAANWSAEDTTTLLEFLLEELPKIGNGNFKRSTWTIAASLISTKHKITKGG

Secondary structure (DSSP, 8-state):
----------------------------PPPPPP---HHHHHHHHHHHHHHHHHHTTSPPPHHHHHHHHHHHHHHHHHHT--

Radius of gyration: 28.47 Å; chains: 1; bounding box: 92×36×35 Å